Protein AF-A0AAU3RCX1-F1 (afdb_monomer_lite)

Structure (mmCIF, N/CA/C/O backbone):
data_AF-A0AAU3RCX1-F1
#
_entry.id   AF-A0AAU3RCX1-F1
#
loop_
_atom_site.group_PDB
_atom_site.id
_atom_site.type_symbol
_atom_site.label_atom_id
_atom_site.label_alt_id
_atom_site.label_comp_id
_atom_site.label_asym_id
_atom_site.label_entity_id
_atom_site.label_seq_id
_atom_site.pdbx_PDB_ins_code
_atom_site.Cartn_x
_atom_site.Cartn_y
_atom_site.Cartn_z
_atom_site.occupancy
_atom_site.B_iso_or_equiv
_atom_site.auth_seq_id
_atom_site.auth_comp_id
_atom_site.auth_asym_id
_atom_site.auth_atom_id
_atom_site.pdbx_PDB_model_num
ATOM 1 N N . MET A 1 1 ? -31.335 -0.541 52.036 1.00 47.47 1 MET A N 1
ATOM 2 C CA . MET A 1 1 ? -30.474 -1.656 51.594 1.00 47.47 1 MET A CA 1
ATOM 3 C C . MET A 1 1 ? -30.611 -1.756 50.088 1.00 47.47 1 MET A C 1
ATOM 5 O O . MET A 1 1 ? -31.620 -2.254 49.616 1.00 47.47 1 MET A O 1
ATOM 9 N N . THR A 1 2 ? -29.674 -1.175 49.347 1.00 52.97 2 THR A N 1
ATOM 10 C CA . THR A 1 2 ? -29.565 -1.337 47.893 1.00 52.97 2 THR A CA 1
ATOM 11 C C . THR A 1 2 ? -28.793 -2.625 47.627 1.00 52.97 2 THR A C 1
ATOM 13 O O . THR A 1 2 ? -27.703 -2.806 48.167 1.00 52.97 2 THR A O 1
ATOM 16 N N . MET A 1 3 ? -29.397 -3.552 46.883 1.00 56.81 3 MET A N 1
ATOM 17 C CA . MET A 1 3 ? -28.725 -4.781 46.453 1.00 56.81 3 MET A CA 1
ATOM 18 C C . MET A 1 3 ? -27.602 -4.406 45.472 1.00 56.81 3 MET A C 1
ATOM 20 O O . MET A 1 3 ? -27.822 -3.513 44.651 1.00 56.81 3 MET A O 1
ATOM 24 N N . PRO A 1 4 ? -26.414 -5.028 45.555 1.00 64.44 4 PRO A N 1
ATOM 25 C CA . PRO A 1 4 ? -25.376 -4.820 44.561 1.00 64.44 4 PRO A CA 1
ATOM 26 C C . PRO A 1 4 ? -25.856 -5.390 43.223 1.00 64.44 4 PRO A C 1
ATOM 28 O O . PRO A 1 4 ? -26.290 -6.536 43.142 1.00 64.44 4 PRO A O 1
ATOM 31 N N . GLU A 1 5 ? -25.830 -4.548 42.197 1.00 64.56 5 GLU A N 1
ATOM 32 C CA . GLU A 1 5 ? -26.137 -4.904 40.817 1.00 64.56 5 GLU A CA 1
ATOM 33 C C . GLU A 1 5 ? -25.000 -5.809 40.314 1.00 64.56 5 GLU A C 1
ATOM 35 O O . GLU A 1 5 ? -23.876 -5.348 40.111 1.00 64.56 5 GLU A O 1
ATOM 40 N N . GLU A 1 6 ? -25.251 -7.117 40.212 1.00 61.41 6 GLU A N 1
ATOM 41 C CA . GLU A 1 6 ? -24.323 -8.069 39.592 1.00 61.41 6 GLU A CA 1
ATOM 42 C C . GLU A 1 6 ? -24.149 -7.687 38.117 1.00 61.41 6 GLU A C 1
ATOM 44 O O . GLU A 1 6 ? -25.012 -7.943 37.277 1.00 61.41 6 GLU A O 1
ATOM 49 N N . GLN A 1 7 ? -23.028 -7.038 37.800 1.00 67.56 7 GLN A N 1
ATOM 50 C CA . GLN A 1 7 ? -22.579 -6.873 36.424 1.00 67.56 7 GLN A CA 1
ATOM 51 C C . GLN A 1 7 ? -22.314 -8.265 35.837 1.00 67.56 7 GLN A C 1
ATOM 53 O O . GLN A 1 7 ? -21.546 -9.025 36.430 1.00 67.56 7 GLN A O 1
ATOM 58 N N . PRO A 1 8 ? -22.911 -8.630 34.688 1.00 61.72 8 PRO A N 1
ATOM 59 C CA . PRO A 1 8 ? -22.603 -9.903 34.060 1.00 61.72 8 PRO A CA 1
ATOM 60 C C . PRO A 1 8 ? -21.145 -9.890 33.585 1.00 61.72 8 PRO A C 1
ATOM 62 O O . PRO A 1 8 ? -20.802 -9.235 32.602 1.00 61.72 8 PRO A O 1
ATOM 65 N N . ASP A 1 9 ? -20.298 -10.647 34.283 1.00 62.19 9 ASP A N 1
ATOM 66 C CA . ASP A 1 9 ? -18.857 -10.832 34.041 1.00 62.19 9 ASP A CA 1
ATOM 67 C C . ASP A 1 9 ? -18.575 -11.734 32.819 1.00 62.19 9 ASP A C 1
ATOM 69 O O . ASP A 1 9 ? -17.635 -12.527 32.768 1.00 62.19 9 ASP A O 1
ATOM 73 N N . THR A 1 10 ? -19.459 -11.700 31.821 1.00 66.25 10 THR A N 1
ATOM 74 C CA . THR A 1 10 ? -19.386 -12.591 30.661 1.00 66.25 10 THR A CA 1
ATOM 75 C C . THR A 1 10 ? -18.744 -11.847 29.502 1.00 66.25 10 THR A C 1
ATOM 77 O O . THR A 1 10 ? -19.411 -11.179 28.715 1.00 66.25 10 THR A O 1
ATOM 80 N N . SER A 1 11 ? -17.419 -11.950 29.401 1.00 73.44 11 SER A N 1
ATOM 81 C CA . SER A 1 11 ? -16.720 -11.561 28.178 1.00 73.44 11 SER A CA 1
ATOM 82 C C . SER A 1 11 ? -16.996 -12.600 27.088 1.00 73.44 11 SER A C 1
ATOM 84 O O . SER A 1 11 ? -16.832 -13.803 27.289 1.00 73.44 11 SER A O 1
ATOM 86 N N . TYR A 1 12 ? -17.455 -12.138 25.927 1.00 78.12 12 TYR A N 1
ATOM 87 C CA . TYR A 1 12 ? -17.672 -12.989 24.760 1.00 78.12 12 TYR A CA 1
ATOM 88 C C . TYR A 1 12 ? -16.460 -12.870 23.836 1.00 78.12 12 TYR A C 1
ATOM 90 O O . TYR A 1 12 ? -16.147 -11.779 23.357 1.00 78.12 12 TYR A O 1
ATOM 98 N N . ALA A 1 13 ? -15.780 -13.986 23.580 1.00 78.19 13 ALA A N 1
ATOM 99 C CA . ALA A 1 13 ? -14.726 -14.060 22.577 1.00 78.19 13 ALA A CA 1
ATOM 100 C C . ALA A 1 13 ? -15.345 -14.425 21.222 1.00 78.19 13 ALA A C 1
ATOM 102 O O . ALA A 1 13 ? -15.992 -15.463 21.090 1.00 78.19 13 ALA A O 1
ATOM 103 N N . LEU A 1 14 ? -15.150 -13.567 20.221 1.00 85.31 14 LEU A N 1
ATOM 104 C CA . LEU A 1 14 ? -15.514 -13.854 18.838 1.00 85.31 14 LEU A CA 1
ATOM 105 C C . LEU A 1 14 ? -14.239 -14.110 18.039 1.00 85.31 14 LEU A C 1
ATOM 107 O O . LEU A 1 14 ? -13.381 -13.234 17.933 1.00 85.31 14 LEU A O 1
ATOM 111 N N . GLU A 1 15 ? -14.127 -15.300 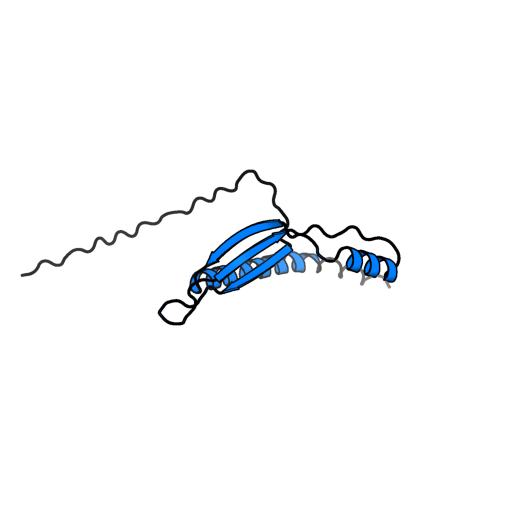17.458 1.00 84.12 15 GLU A N 1
ATOM 112 C CA . GLU A 1 15 ? -13.043 -15.605 16.531 1.00 84.12 15 GLU A CA 1
ATOM 113 C C . GLU A 1 15 ? -13.325 -14.997 15.155 1.00 84.12 15 GLU A C 1
ATOM 115 O O . GLU A 1 15 ? -14.429 -15.092 14.613 1.00 84.12 15 GLU A O 1
ATOM 120 N N . LEU A 1 16 ? -12.302 -14.375 14.569 1.00 85.00 16 LEU A N 1
ATOM 121 C CA . LEU A 1 16 ? -12.379 -13.835 13.217 1.00 85.00 16 LEU A CA 1
ATOM 122 C C . LEU A 1 16 ? -12.050 -14.936 12.205 1.00 85.00 16 LEU A C 1
ATOM 124 O O . LEU A 1 16 ? -10.898 -15.347 12.062 1.00 85.00 16 LEU A O 1
ATOM 128 N N . GLY A 1 17 ? -13.067 -15.395 11.477 1.00 86.12 17 GLY A N 1
ATOM 129 C CA . GLY A 1 17 ? -12.903 -16.316 10.354 1.00 86.12 17 GLY A CA 1
ATOM 130 C C . GLY A 1 17 ? -12.509 -15.575 9.076 1.00 86.12 17 GLY A C 1
ATOM 131 O O . GLY A 1 17 ? -13.327 -14.869 8.486 1.00 86.12 17 GLY A O 1
ATOM 132 N N . TRP A 1 18 ? -11.269 -15.753 8.620 1.00 87.31 18 TRP A N 1
ATOM 133 C CA . TRP A 1 18 ? -10.802 -15.177 7.359 1.00 87.31 18 TRP A CA 1
ATOM 134 C C . TRP A 1 18 ? -11.348 -15.962 6.166 1.00 87.31 18 TRP A C 1
ATOM 136 O O . TRP A 1 18 ? -11.229 -17.185 6.102 1.00 87.31 18 TRP A O 1
ATOM 146 N N . ARG A 1 19 ? -11.905 -15.252 5.183 1.00 87.25 19 ARG A N 1
ATOM 147 C CA . ARG A 1 19 ? -12.269 -15.815 3.879 1.00 87.25 19 ARG A CA 1
ATOM 148 C C . ARG A 1 19 ? -11.405 -15.164 2.812 1.00 87.25 19 ARG A C 1
ATOM 150 O O . ARG A 1 19 ? -11.579 -13.987 2.512 1.00 87.25 19 ARG A O 1
ATOM 157 N N . ILE A 1 20 ? -10.478 -15.930 2.253 1.00 81.00 20 ILE A N 1
ATOM 158 C CA . ILE A 1 20 ? -9.691 -15.507 1.094 1.00 81.00 20 ILE A CA 1
ATOM 159 C C . ILE A 1 20 ? -10.520 -15.861 -0.143 1.00 81.00 20 ILE A C 1
ATOM 161 O O . ILE A 1 20 ? -10.965 -16.998 -0.273 1.00 81.00 20 ILE A O 1
ATOM 165 N N . GLY A 1 21 ? -10.808 -14.875 -0.995 1.00 79.88 21 GLY A N 1
ATOM 166 C CA . GLY A 1 21 ? -11.505 -15.121 -2.260 1.00 79.88 21 GLY A CA 1
ATOM 167 C C . GLY A 1 21 ? -10.623 -15.884 -3.251 1.00 79.88 21 GLY A C 1
ATOM 168 O O . GLY A 1 21 ? -9.401 -15.867 -3.126 1.00 79.88 21 GLY A O 1
ATOM 169 N N . ASP A 1 22 ? -11.226 -16.490 -4.275 1.00 82.62 22 ASP A N 1
ATOM 170 C CA . ASP A 1 22 ? -10.538 -17.334 -5.273 1.00 82.62 22 ASP A CA 1
ATOM 171 C C . ASP A 1 22 ? -9.689 -16.544 -6.295 1.00 82.62 22 ASP A C 1
ATOM 173 O O . ASP A 1 22 ? -9.460 -16.978 -7.425 1.00 82.62 22 ASP A O 1
ATOM 177 N N . HIS A 1 23 ? -9.226 -15.349 -5.934 1.00 80.94 23 HIS A N 1
ATOM 178 C CA . HIS A 1 23 ? -8.429 -14.505 -6.814 1.00 80.94 23 HIS A CA 1
ATOM 179 C C . HIS A 1 23 ? -6.942 -14.810 -6.650 1.00 80.94 23 HIS A C 1
ATOM 181 O O . HIS A 1 23 ? -6.432 -14.930 -5.536 1.00 80.94 23 HIS A O 1
ATOM 187 N N . ALA A 1 24 ? -6.228 -14.880 -7.774 1.00 85.69 24 ALA A N 1
ATOM 188 C CA . ALA A 1 24 ? -4.775 -14.958 -7.754 1.00 85.69 24 ALA A CA 1
ATOM 189 C C . ALA A 1 24 ? -4.186 -13.747 -7.014 1.00 85.69 24 ALA A C 1
ATOM 191 O O . ALA A 1 24 ? -4.673 -12.620 -7.151 1.00 85.69 24 ALA A O 1
ATOM 192 N N . ALA A 1 25 ? -3.116 -13.979 -6.252 1.00 88.06 25 ALA A N 1
ATOM 193 C CA . ALA A 1 25 ? -2.378 -12.900 -5.613 1.00 88.06 25 ALA A CA 1
ATOM 194 C C . ALA A 1 25 ? -1.842 -11.940 -6.683 1.00 88.06 25 ALA A C 1
ATOM 196 O O . ALA A 1 25 ? -1.174 -12.356 -7.632 1.00 88.06 25 ALA A O 1
ATOM 197 N N . ARG A 1 26 ? -2.140 -10.650 -6.525 1.00 89.94 26 ARG A N 1
ATOM 198 C CA . ARG A 1 26 ? -1.682 -9.595 -7.431 1.00 89.94 26 ARG A CA 1
ATOM 199 C C . ARG A 1 26 ? -0.516 -8.840 -6.801 1.00 89.94 26 ARG A C 1
ATOM 201 O O . ARG A 1 26 ? -0.570 -8.560 -5.602 1.00 89.94 26 ARG A O 1
ATOM 208 N N . PRO A 1 27 ? 0.522 -8.482 -7.572 1.00 91.94 27 PRO A N 1
ATOM 209 C CA . PRO A 1 27 ? 1.619 -7.695 -7.036 1.00 91.94 27 PRO A CA 1
ATOM 210 C C . PRO A 1 27 ? 1.128 -6.289 -6.672 1.00 91.94 27 PRO A C 1
ATOM 212 O O . PRO A 1 27 ? 0.618 -5.557 -7.514 1.00 91.94 27 PRO A O 1
ATOM 215 N N . ALA A 1 28 ? 1.306 -5.906 -5.412 1.00 95.00 28 ALA A N 1
ATOM 216 C CA . ALA A 1 28 ? 1.079 -4.550 -4.930 1.00 95.00 28 ALA A CA 1
ATOM 217 C C . ALA A 1 28 ? 2.412 -3.795 -4.942 1.00 95.00 28 ALA A C 1
ATOM 219 O O . ALA A 1 28 ? 3.274 -4.054 -4.103 1.00 95.00 28 ALA A O 1
ATOM 220 N N . ASN A 1 29 ? 2.603 -2.901 -5.912 1.00 95.06 29 ASN A N 1
ATOM 221 C CA . ASN A 1 29 ? 3.874 -2.195 -6.108 1.00 95.06 29 ASN A CA 1
ATOM 222 C C . ASN A 1 29 ? 3.749 -0.665 -6.095 1.00 95.06 29 ASN A C 1
ATOM 224 O O . ASN A 1 29 ? 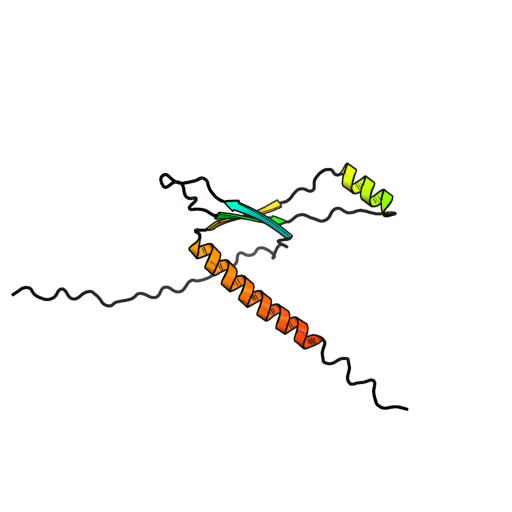4.764 0.015 -6.205 1.00 95.06 29 ASN A O 1
ATOM 228 N N . GLN A 1 30 ? 2.538 -0.127 -5.936 1.00 97.38 30 GLN A N 1
ATOM 229 C CA . GLN A 1 30 ? 2.289 1.301 -5.758 1.00 97.38 30 GLN A CA 1
ATOM 230 C C . GLN A 1 30 ? 1.495 1.542 -4.472 1.00 97.38 30 GLN A C 1
ATOM 232 O O . GLN A 1 30 ? 0.511 0.850 -4.204 1.00 97.38 30 GLN A O 1
ATOM 237 N N . PHE A 1 31 ? 1.897 2.551 -3.698 1.00 97.12 31 PHE A N 1
ATOM 238 C CA . PHE A 1 31 ? 1.258 2.917 -2.434 1.00 97.12 31 PHE A CA 1
ATOM 239 C C . PHE A 1 31 ? 1.081 4.431 -2.363 1.00 97.12 31 PHE A C 1
ATOM 241 O O . PHE A 1 31 ? 2.038 5.181 -2.540 1.00 97.12 31 PHE A O 1
ATOM 248 N N . VAL A 1 32 ? -0.138 4.882 -2.078 1.00 97.19 32 VAL A N 1
ATOM 249 C CA . VAL A 1 32 ? -0.451 6.298 -1.854 1.00 97.19 32 VAL A CA 1
ATOM 250 C C . VAL A 1 32 ? -1.116 6.435 -0.496 1.00 97.19 32 VAL A C 1
ATOM 252 O O . VAL A 1 32 ? -2.083 5.731 -0.204 1.00 97.19 32 VAL A O 1
ATOM 255 N N . VAL A 1 33 ? -0.610 7.358 0.320 1.00 96.38 33 VAL A N 1
ATOM 256 C CA . VAL A 1 33 ? -1.184 7.687 1.625 1.00 96.38 33 VAL A CA 1
ATOM 257 C C . VAL A 1 33 ? -1.658 9.131 1.611 1.00 96.38 33 VAL A C 1
ATOM 259 O O . VAL A 1 33 ? -0.914 10.029 1.222 1.00 96.38 33 VAL A O 1
ATOM 262 N N . SER A 1 34 ? -2.888 9.357 2.060 1.00 95.25 34 SER A N 1
ATOM 263 C CA . SER A 1 34 ? -3.415 10.696 2.312 1.00 95.25 34 SER A CA 1
ATOM 264 C C . SER A 1 34 ? -4.124 10.755 3.657 1.00 95.25 34 SER A C 1
ATOM 266 O O . SER A 1 34 ? -4.634 9.759 4.167 1.00 95.25 34 SER A O 1
ATOM 268 N N . VAL A 1 35 ? -4.127 11.938 4.259 1.00 94.81 35 VAL A N 1
ATOM 269 C CA . VAL A 1 35 ? -4.832 12.202 5.513 1.00 94.81 35 VAL A CA 1
ATOM 270 C C . VAL A 1 35 ? -6.165 12.867 5.176 1.00 94.81 35 VAL A C 1
ATOM 272 O O . VAL A 1 35 ? -6.235 13.685 4.257 1.00 94.81 35 VAL A O 1
ATOM 275 N N . GLY A 1 36 ? -7.223 12.473 5.880 1.00 89.50 36 GLY A N 1
ATOM 276 C CA . GLY A 1 36 ? -8.565 13.019 5.720 1.00 89.50 36 GLY A CA 1
ATOM 277 C C . GLY A 1 36 ? -8.644 14.504 6.068 1.00 89.50 36 GLY A C 1
ATOM 278 O O . GLY A 1 36 ? -7.721 15.094 6.633 1.00 89.50 36 GLY A O 1
ATOM 279 N N . LEU A 1 37 ? -9.774 15.121 5.727 1.00 89.19 37 LEU A N 1
ATOM 280 C CA . LEU A 1 37 ? -10.013 16.518 6.071 1.00 89.19 37 LEU A CA 1
ATOM 281 C C . LEU A 1 37 ? -10.112 16.692 7.598 1.00 89.19 37 LEU A C 1
ATOM 283 O O . LEU A 1 37 ? -10.534 15.767 8.298 1.00 89.19 37 LEU A O 1
ATOM 287 N N . PRO A 1 38 ? -9.749 17.872 8.133 1.00 87.62 38 PRO A N 1
ATOM 288 C CA . PRO A 1 38 ? -9.967 18.172 9.539 1.00 87.62 38 PRO A CA 1
ATOM 289 C C . PRO A 1 38 ? -11.445 18.035 9.910 1.00 87.62 38 PRO A C 1
ATOM 291 O O . PRO A 1 38 ? -12.327 18.519 9.201 1.00 87.62 38 PRO A O 1
ATOM 294 N N . THR A 1 39 ? -11.709 17.401 11.046 1.00 84.88 39 THR A N 1
ATOM 295 C CA . THR A 1 39 ? -13.044 17.348 11.649 1.00 84.88 39 THR A CA 1
ATOM 296 C C . THR A 1 39 ? -13.427 18.701 12.259 1.00 84.88 39 THR A C 1
ATOM 298 O O . THR A 1 39 ? -12.636 19.649 12.272 1.00 84.88 39 THR A O 1
ATOM 301 N N . SER A 1 40 ? -14.621 18.792 12.852 1.00 85.38 40 SER A N 1
ATOM 302 C CA . SER A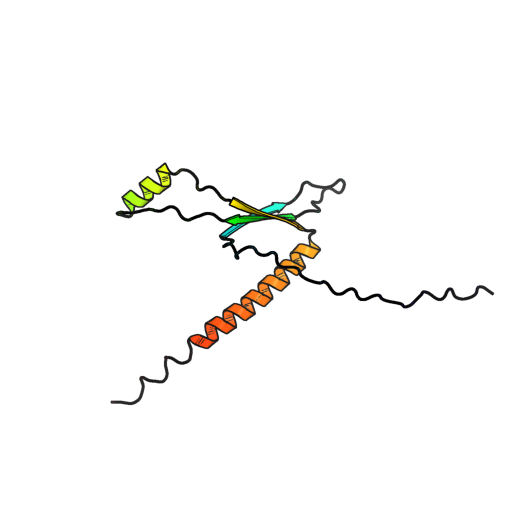 1 40 ? -15.056 19.961 13.633 1.00 85.38 40 SER A CA 1
ATOM 303 C C . SER A 1 40 ? -14.119 20.316 14.799 1.00 85.38 40 SER A C 1
ATOM 305 O O . SER A 1 40 ? -14.150 21.447 15.277 1.00 85.38 40 SER A O 1
ATOM 307 N N . GLN A 1 41 ? -13.253 19.391 15.232 1.00 85.31 41 GLN A N 1
ATOM 308 C CA . GLN A 1 41 ? -12.213 19.628 16.240 1.00 85.31 41 GLN A CA 1
ATOM 309 C C . GLN A 1 41 ? -10.864 20.083 15.649 1.00 85.31 41 GLN A C 1
ATOM 311 O O . GLN A 1 41 ? -9.869 20.169 16.369 1.00 85.31 41 GLN A O 1
ATOM 316 N N . GLY A 1 42 ? -10.794 20.351 14.340 1.00 86.19 42 GLY A N 1
ATOM 317 C CA . GLY A 1 42 ? -9.592 20.840 13.658 1.00 86.19 42 GLY A CA 1
ATOM 318 C C . GLY A 1 42 ? -8.492 19.792 13.465 1.00 86.19 42 GLY A C 1
ATOM 319 O O . GLY A 1 42 ? -7.399 20.132 13.017 1.00 86.19 42 GLY A O 1
ATOM 320 N N . LYS A 1 43 ? -8.763 18.521 13.782 1.00 85.75 43 LYS A N 1
ATOM 321 C CA . LYS A 1 43 ? -7.829 17.404 13.599 1.00 85.75 43 LYS A CA 1
ATOM 322 C C . LYS A 1 43 ? -8.383 16.404 12.586 1.00 85.75 43 LYS A C 1
ATOM 324 O O . LYS A 1 43 ? -9.592 16.159 12.604 1.00 85.75 43 LYS A O 1
ATOM 329 N N . PRO A 1 44 ? -7.537 15.837 11.715 1.00 85.69 44 PRO A N 1
ATOM 330 C CA . PRO A 1 44 ? -7.952 14.751 10.844 1.00 85.69 44 PRO A CA 1
ATOM 331 C C . PRO A 1 44 ? -8.168 13.474 11.659 1.00 85.69 44 PRO A C 1
ATOM 333 O O . PRO A 1 44 ? -7.391 13.185 12.569 1.00 85.69 44 PRO A O 1
ATOM 336 N N . ASP A 1 45 ? -9.207 12.721 11.315 1.00 86.50 45 ASP A N 1
ATOM 337 C CA . ASP A 1 45 ? -9.561 11.465 11.999 1.00 86.50 45 ASP A CA 1
ATOM 338 C C . ASP A 1 45 ? -9.258 10.220 11.146 1.00 86.50 45 ASP A C 1
ATOM 340 O O . ASP A 1 45 ? -9.124 9.102 11.638 1.00 86.50 45 ASP A O 1
ATOM 344 N N . GLU A 1 46 ? -9.072 10.424 9.844 1.00 93.31 46 GLU A N 1
ATOM 345 C CA . GLU A 1 46 ? -8.968 9.347 8.870 1.00 93.31 46 GLU A CA 1
ATOM 346 C C . GLU A 1 46 ? -7.635 9.380 8.133 1.00 93.31 46 GLU A C 1
ATOM 348 O O . GLU A 1 46 ? -7.109 10.438 7.778 1.00 93.31 46 GLU A O 1
ATOM 353 N N . ILE A 1 47 ? -7.108 8.194 7.852 1.00 96.06 47 ILE A N 1
ATOM 354 C CA . ILE A 1 47 ? -5.933 7.986 7.015 1.00 96.06 47 ILE A CA 1
ATOM 355 C C . ILE A 1 47 ? -6.323 7.020 5.907 1.00 96.06 47 ILE A C 1
ATOM 357 O O . ILE A 1 47 ? -6.792 5.914 6.167 1.00 96.06 47 ILE A O 1
ATOM 361 N N . TYR A 1 48 ? -6.116 7.442 4.668 1.00 97.12 48 TYR A N 1
ATOM 362 C CA . TYR A 1 48 ? -6.427 6.678 3.473 1.00 97.12 48 TYR A CA 1
ATOM 363 C C . TYR A 1 48 ? -5.151 6.036 2.937 1.00 97.12 48 TYR A C 1
ATOM 365 O O . TYR A 1 48 ? -4.202 6.741 2.598 1.00 97.12 48 TYR A O 1
ATOM 373 N N . LEU A 1 49 ? -5.144 4.711 2.806 1.00 97.62 49 LEU A N 1
ATOM 374 C CA . LEU A 1 49 ? -4.117 3.959 2.086 1.00 97.62 49 LEU A CA 1
ATOM 375 C C . LEU A 1 49 ? -4.721 3.417 0.795 1.00 97.62 49 LEU A C 1
ATOM 377 O O . LEU A 1 49 ? -5.663 2.626 0.827 1.00 97.62 49 LEU A O 1
ATOM 381 N N . THR A 1 50 ? -4.161 3.817 -0.338 1.00 97.94 50 THR A N 1
ATOM 382 C CA . THR A 1 50 ? -4.483 3.237 -1.642 1.00 97.94 50 THR A CA 1
ATOM 383 C C . THR A 1 50 ? -3.331 2.348 -2.073 1.00 97.94 50 THR A C 1
ATOM 385 O O . THR A 1 50 ? -2.185 2.794 -2.119 1.00 97.94 50 THR A O 1
ATOM 388 N N . ILE A 1 51 ? -3.646 1.093 -2.377 1.00 97.88 51 ILE A N 1
ATOM 389 C CA . ILE A 1 51 ? -2.701 0.103 -2.885 1.00 97.88 51 ILE A CA 1
ATOM 390 C C . ILE A 1 51 ? -3.019 -0.129 -4.355 1.00 97.88 51 ILE A C 1
ATOM 392 O O . ILE A 1 51 ? -4.176 -0.357 -4.719 1.00 97.88 51 ILE A O 1
ATOM 396 N N . GLY A 1 52 ? -1.992 -0.080 -5.194 1.00 97.00 52 GLY A N 1
ATOM 397 C CA . GLY A 1 52 ? -2.124 -0.250 -6.628 1.00 97.00 52 GLY A CA 1
ATOM 398 C C . GLY A 1 52 ? -1.057 -1.147 -7.238 1.00 97.00 52 GLY A C 1
ATOM 399 O O . GLY A 1 52 ? -0.035 -1.466 -6.623 1.00 97.00 52 GLY A O 1
ATOM 400 N N . GLN A 1 53 ? -1.321 -1.527 -8.480 1.00 96.44 53 GLN A N 1
ATOM 401 C CA . GLN A 1 53 ? -0.408 -2.238 -9.353 1.00 96.44 53 GLN A CA 1
ATOM 402 C C . GLN A 1 53 ? -0.155 -1.389 -10.597 1.00 96.44 53 GLN A C 1
ATOM 404 O O . GLN A 1 53 ? -1.090 -0.979 -11.277 1.00 96.44 53 GLN A O 1
ATOM 409 N N . ALA A 1 54 ? 1.112 -1.174 -10.922 1.00 95.00 54 ALA A N 1
ATOM 410 C CA . ALA A 1 54 ? 1.526 -0.692 -12.230 1.00 95.00 54 ALA A CA 1
ATOM 411 C C . ALA A 1 54 ? 2.346 -1.776 -12.936 1.00 95.00 54 ALA A C 1
ATOM 413 O O . ALA A 1 54 ? 3.257 -2.354 -12.335 1.00 95.00 54 ALA A O 1
ATOM 414 N N . GLU A 1 55 ? 2.029 -2.062 -14.197 1.00 91.44 55 GLU A N 1
ATOM 415 C CA . GLU A 1 55 ? 2.855 -2.935 -15.035 1.00 91.44 55 GLU A CA 1
ATOM 416 C C . GLU A 1 55 ? 4.063 -2.153 -15.554 1.00 91.44 55 GLU A C 1
ATOM 418 O O . GLU A 1 55 ? 3.870 -1.104 -16.166 1.00 91.44 55 GLU A O 1
ATOM 423 N N . PRO A 1 56 ? 5.307 -2.612 -15.326 1.00 88.88 56 PRO A N 1
ATOM 424 C CA . PRO A 1 56 ? 6.475 -1.930 -15.865 1.00 88.88 56 PRO A CA 1
ATOM 425 C C . PRO A 1 56 ? 6.395 -1.828 -17.396 1.00 88.88 56 PRO A C 1
ATOM 427 O O . PRO A 1 56 ? 6.111 -2.833 -18.054 1.00 88.88 56 PRO A O 1
ATOM 430 N N . PRO A 1 57 ? 6.661 -0.650 -17.988 1.00 89.31 57 PRO A N 1
ATOM 431 C CA . PRO A 1 57 ? 6.616 -0.502 -19.432 1.00 89.31 57 PRO A CA 1
ATOM 432 C C . PRO A 1 57 ? 7.753 -1.296 -20.075 1.00 89.31 57 PRO A C 1
ATOM 434 O O . PRO A 1 57 ? 8.884 -1.314 -19.581 1.00 89.31 57 PRO A O 1
ATOM 437 N N . PHE A 1 58 ? 7.467 -1.919 -21.215 1.00 91.06 58 PHE A N 1
ATOM 438 C CA . PHE A 1 58 ? 8.497 -2.565 -22.014 1.00 91.06 58 PHE A CA 1
ATOM 439 C C . PHE A 1 58 ? 9.324 -1.497 -22.738 1.00 91.06 58 PHE A C 1
ATOM 441 O O . PHE A 1 58 ? 8.819 -0.801 -23.617 1.00 91.06 58 PHE A O 1
ATOM 448 N N . VAL A 1 59 ? 10.592 -1.364 -22.350 1.00 93.50 59 VAL A N 1
ATOM 449 C CA . VAL A 1 59 ? 11.548 -0.429 -22.953 1.00 93.50 59 VAL A CA 1
ATOM 450 C C . VAL A 1 59 ? 12.764 -1.185 -23.469 1.00 93.50 59 VAL A C 1
ATOM 452 O O . VAL A 1 59 ? 13.256 -2.111 -22.825 1.00 93.50 59 VAL A O 1
ATOM 455 N N . THR A 1 60 ? 13.266 -0.792 -24.637 1.00 93.31 60 THR A N 1
ATOM 456 C CA . THR A 1 60 ? 14.382 -1.486 -25.302 1.00 93.31 60 THR A CA 1
ATOM 457 C C . THR A 1 60 ? 15.345 -0.514 -25.960 1.00 93.31 60 THR A C 1
ATOM 459 O O . THR A 1 60 ? 14.921 0.528 -26.456 1.00 93.31 60 THR A O 1
ATOM 462 N N . GLY A 1 61 ? 16.621 -0.890 -26.043 1.00 94.88 61 GLY A N 1
ATOM 463 C CA . GLY A 1 61 ? 17.653 -0.130 -26.750 1.00 94.88 61 GLY A CA 1
ATOM 464 C C . GLY A 1 61 ? 18.740 0.402 -25.822 1.00 94.88 61 GLY A C 1
ATOM 465 O O . GLY A 1 61 ? 18.975 -0.139 -24.743 1.00 94.88 61 GLY A O 1
ATOM 466 N N . THR A 1 62 ? 19.434 1.451 -26.263 1.00 96.19 62 THR A N 1
ATOM 467 C CA . THR A 1 62 ? 20.450 2.138 -25.453 1.00 96.19 62 THR A CA 1
ATOM 468 C C . THR A 1 62 ? 19.798 2.975 -24.342 1.00 96.19 62 THR A C 1
ATOM 470 O O . THR A 1 62 ? 18.630 3.347 -24.469 1.00 96.19 62 THR A O 1
ATOM 473 N N . PRO A 1 63 ? 20.532 3.363 -23.281 1.00 95.31 63 PRO A N 1
ATOM 474 C CA . PRO A 1 63 ? 19.975 4.184 -22.201 1.00 95.31 63 PRO A CA 1
ATOM 475 C C . PRO A 1 63 ? 19.293 5.478 -22.677 1.00 95.31 63 PRO A C 1
ATOM 477 O O . PRO A 1 63 ? 18.218 5.818 -22.192 1.00 95.31 63 PRO A O 1
ATOM 480 N N . ALA A 1 64 ? 19.857 6.156 -23.684 1.00 94.88 64 ALA A N 1
ATOM 481 C CA . ALA A 1 64 ? 19.259 7.360 -24.267 1.00 94.88 64 ALA A CA 1
ATOM 482 C C . ALA A 1 64 ? 17.928 7.071 -24.989 1.00 94.88 64 ALA A C 1
ATOM 484 O O . ALA A 1 64 ? 16.984 7.855 -24.906 1.00 94.88 64 ALA A O 1
ATOM 485 N N . GLN A 1 65 ? 17.828 5.925 -25.672 1.00 94.12 65 GLN A N 1
ATOM 486 C CA . GLN A 1 65 ? 16.591 5.493 -26.330 1.00 94.12 65 GLN A CA 1
ATOM 487 C C . GLN A 1 65 ? 15.521 5.102 -25.308 1.00 94.12 65 GLN A C 1
ATOM 489 O O . GLN A 1 65 ? 14.354 5.445 -25.487 1.00 94.12 65 GLN A O 1
ATOM 494 N N . MET A 1 66 ? 15.914 4.430 -24.223 1.00 94.06 66 MET A N 1
ATOM 495 C CA . MET A 1 66 ? 15.014 4.087 -23.119 1.00 94.06 66 MET A CA 1
ATOM 496 C C . MET A 1 66 ? 14.471 5.349 -22.445 1.00 94.06 66 MET A C 1
ATOM 498 O O . MET A 1 66 ? 13.270 5.454 -22.216 1.00 94.06 66 MET A O 1
ATOM 502 N N . GLU A 1 67 ? 15.323 6.345 -22.192 1.00 93.19 67 GLU A N 1
ATOM 503 C CA . GLU A 1 67 ? 14.897 7.628 -21.631 1.00 93.19 67 GLU A CA 1
ATOM 504 C C . GLU A 1 67 ? 13.887 8.340 -22.543 1.00 93.19 67 GLU A C 1
ATOM 506 O O . GLU A 1 67 ? 12.851 8.812 -22.074 1.00 93.19 67 GLU A O 1
ATOM 511 N N . GLN A 1 68 ? 14.143 8.378 -23.854 1.00 94.31 68 GLN A N 1
ATOM 512 C CA . GLN A 1 68 ? 13.216 8.974 -24.814 1.00 94.31 68 GLN A CA 1
ATOM 513 C C . GLN A 1 68 ? 11.869 8.234 -24.851 1.00 94.31 68 GLN A C 1
ATOM 515 O O . GLN A 1 68 ? 10.824 8.883 -24.894 1.00 94.31 68 GLN A O 1
ATOM 520 N N . GLN A 1 69 ? 11.878 6.897 -24.785 1.00 93.56 69 GLN A N 1
ATOM 521 C CA . GLN A 1 69 ? 10.661 6.079 -24.708 1.00 93.56 69 GLN A CA 1
ATOM 522 C C . GLN A 1 69 ? 9.862 6.376 -23.434 1.00 93.56 69 GLN A C 1
ATOM 524 O O . GLN A 1 69 ? 8.655 6.597 -23.504 1.00 93.56 69 GLN A O 1
ATOM 529 N N . LEU A 1 70 ? 10.530 6.461 -22.281 1.00 92.44 70 LEU A N 1
ATOM 530 C CA . LEU A 1 70 ? 9.886 6.793 -21.008 1.00 92.44 70 LEU A CA 1
ATOM 531 C C . LEU A 1 70 ? 9.294 8.207 -21.016 1.00 92.44 70 LEU A C 1
ATOM 533 O O . LEU A 1 70 ? 8.171 8.409 -20.555 1.00 92.44 70 LEU A O 1
ATOM 537 N N . ARG A 1 71 ? 10.007 9.186 -21.588 1.00 92.56 71 ARG A N 1
ATOM 538 C CA . ARG A 1 71 ? 9.493 10.556 -21.746 1.00 92.56 71 ARG A CA 1
ATOM 539 C C . ARG A 1 71 ? 8.268 10.606 -22.660 1.00 92.56 71 ARG A C 1
ATOM 541 O O . ARG A 1 71 ? 7.340 11.351 -22.364 1.00 92.56 71 ARG A O 1
ATOM 548 N N . ALA A 1 72 ? 8.249 9.817 -23.735 1.00 92.56 72 ALA A N 1
ATOM 549 C CA . ALA A 1 72 ? 7.115 9.741 -24.656 1.00 92.56 72 ALA A CA 1
ATOM 550 C C . ALA A 1 72 ? 5.874 9.084 -24.027 1.00 92.56 72 ALA A C 1
ATOM 552 O O . ALA A 1 72 ? 4.755 9.467 -24.357 1.00 92.56 72 ALA A O 1
ATOM 553 N N . LEU A 1 73 ? 6.065 8.130 -23.108 1.00 90.81 73 LEU A N 1
ATOM 554 C CA . LEU A 1 73 ? 4.982 7.511 -22.336 1.00 90.81 73 LEU A CA 1
ATOM 555 C C . LEU A 1 73 ? 4.245 8.529 -21.451 1.00 90.81 73 LEU A C 1
ATOM 557 O O . LEU A 1 73 ? 3.028 8.447 -21.299 1.00 90.81 73 LEU A O 1
ATOM 561 N N . GLY A 1 74 ? 4.973 9.485 -20.867 1.00 90.56 74 GLY A N 1
ATOM 562 C CA . GLY A 1 74 ? 4.437 10.562 -20.029 1.00 90.56 74 GLY A CA 1
ATOM 563 C C . GLY A 1 74 ? 3.973 10.103 -18.641 1.00 90.56 74 GLY A C 1
ATOM 564 O O . GLY A 1 74 ? 4.443 10.624 -17.633 1.00 90.56 74 GLY A O 1
ATOM 565 N N . SER A 1 75 ? 3.081 9.114 -18.574 1.00 90.81 75 SER A N 1
ATOM 566 C CA . SER A 1 75 ? 2.587 8.527 -17.325 1.00 90.81 75 SER A CA 1
ATOM 567 C C . SER A 1 75 ? 2.318 7.033 -17.478 1.00 90.81 75 SER A C 1
ATOM 569 O O . SER A 1 75 ? 1.945 6.574 -18.557 1.00 90.81 75 SER A O 1
ATOM 571 N N . LEU A 1 76 ? 2.476 6.288 -16.385 1.00 91.06 76 LEU A N 1
ATOM 572 C CA . LEU A 1 76 ? 2.143 4.870 -16.318 1.00 91.06 76 LEU A CA 1
ATOM 573 C C . LEU A 1 76 ? 0.832 4.703 -15.536 1.00 91.06 76 LEU A C 1
ATOM 575 O O . LEU A 1 76 ? 0.757 5.187 -14.402 1.00 91.06 76 LEU A O 1
ATOM 579 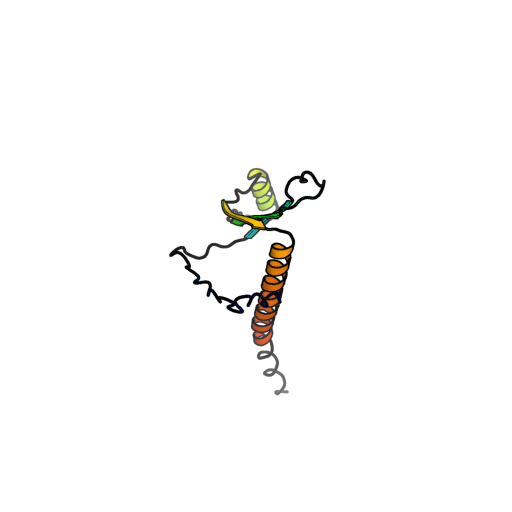N N . PRO A 1 77 ? -0.204 4.058 -16.102 1.00 92.50 77 PRO A N 1
ATOM 580 C CA . PRO A 1 77 ? -1.446 3.839 -15.380 1.00 92.50 77 PRO A CA 1
ATOM 581 C C . PRO A 1 77 ? -1.216 2.906 -14.189 1.00 92.50 77 PRO A C 1
ATOM 583 O O . PRO A 1 77 ? -0.504 1.905 -14.283 1.00 92.50 77 PRO A O 1
ATOM 586 N N . VAL A 1 78 ? -1.851 3.241 -13.068 1.00 96.12 78 VAL A N 1
ATOM 587 C CA . VAL A 1 78 ? -1.861 2.420 -11.857 1.00 96.12 78 VAL A CA 1
ATOM 588 C C . VAL A 1 78 ? -3.268 1.873 -11.672 1.00 96.12 78 VAL A C 1
ATOM 590 O O . VAL A 1 78 ? -4.218 2.636 -11.492 1.00 96.12 78 VAL A O 1
ATOM 593 N N . GLU A 1 79 ? -3.411 0.554 -11.690 1.00 96.06 79 GLU A N 1
ATOM 594 C CA . GLU A 1 79 ? -4.663 -0.100 -11.338 1.00 96.06 79 GLU A CA 1
ATOM 595 C C . GLU A 1 79 ? -4.809 -0.139 -9.817 1.00 96.06 79 GLU A C 1
ATOM 597 O O . GLU A 1 79 ? -3.936 -0.633 -9.103 1.00 96.06 79 GLU A O 1
ATOM 602 N N . THR A 1 80 ? -5.916 0.393 -9.299 1.00 96.88 80 THR A N 1
ATOM 603 C CA . THR A 1 80 ? -6.189 0.362 -7.859 1.00 96.88 80 THR A CA 1
ATOM 604 C C . THR A 1 80 ? -6.662 -1.028 -7.448 1.00 96.88 80 THR A C 1
ATOM 606 O O . THR A 1 80 ? -7.706 -1.489 -7.899 1.00 96.88 80 THR A O 1
ATOM 609 N N . LEU A 1 81 ? -5.913 -1.670 -6.552 1.00 95.06 81 LEU A N 1
ATOM 610 C CA . LEU A 1 81 ? -6.257 -2.973 -5.978 1.00 95.06 81 LEU A CA 1
ATOM 611 C C . LEU A 1 81 ? -7.184 -2.827 -4.769 1.00 95.06 81 LEU A C 1
ATOM 613 O O . LEU A 1 81 ? -8.025 -3.683 -4.516 1.00 95.06 81 LEU A O 1
ATOM 617 N N . GLY A 1 82 ? -7.021 -1.743 -4.010 1.00 94.50 82 GLY A N 1
ATOM 618 C CA . GLY A 1 82 ? -7.855 -1.462 -2.852 1.00 94.50 82 GLY A CA 1
ATOM 619 C C . GLY A 1 82 ? -7.568 -0.098 -2.243 1.00 94.50 82 GLY A C 1
ATOM 620 O O . GLY A 1 82 ? -6.455 0.425 -2.329 1.00 94.50 82 GLY A O 1
ATOM 621 N N . ARG A 1 83 ? -8.594 0.468 -1.609 1.00 97.31 83 ARG A N 1
ATOM 622 C CA . ARG A 1 83 ? -8.508 1.709 -0.845 1.00 97.31 83 ARG A CA 1
ATOM 623 C C . ARG A 1 83 ? -9.075 1.461 0.544 1.00 97.31 83 ARG A C 1
ATOM 625 O O . ARG A 1 83 ? -10.221 1.0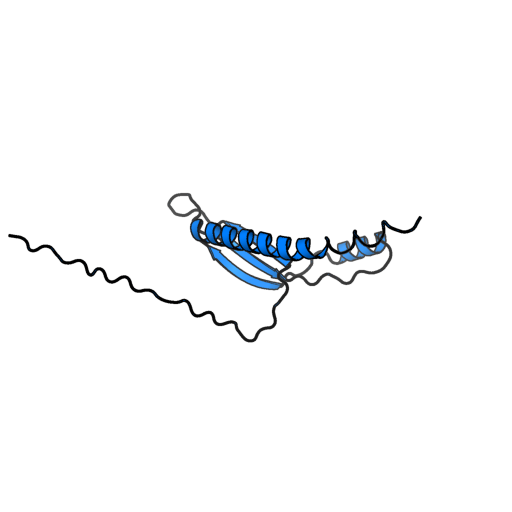48 0.680 1.00 97.31 83 ARG A O 1
ATOM 632 N N . TYR A 1 84 ? -8.259 1.722 1.551 1.00 96.75 84 TYR A N 1
ATOM 633 C CA . TYR A 1 84 ? -8.543 1.415 2.944 1.00 96.75 84 TYR A CA 1
ATOM 634 C C . TYR A 1 84 ? -8.511 2.696 3.765 1.00 96.75 84 TYR A C 1
ATOM 636 O O . TYR A 1 84 ? -7.707 3.588 3.490 1.00 96.75 84 TYR A O 1
ATOM 644 N N . VAL A 1 85 ? -9.389 2.775 4.762 1.00 96.81 85 VAL A N 1
ATOM 645 C CA . VAL A 1 85 ? -9.460 3.894 5.703 1.00 96.81 85 VAL A CA 1
ATOM 646 C C . VAL A 1 85 ? -9.139 3.372 7.089 1.00 96.81 85 VAL A C 1
ATOM 648 O O . VAL A 1 85 ? -9.663 2.340 7.508 1.00 96.81 85 VAL A O 1
ATOM 651 N N . PHE A 1 86 ? -8.279 4.089 7.796 1.00 95.69 86 PHE A N 1
ATOM 652 C CA . PHE A 1 86 ? -7.855 3.746 9.142 1.00 95.69 86 PHE A CA 1
ATOM 653 C C . PHE A 1 86 ? -7.998 4.953 10.058 1.00 95.69 86 PHE A C 1
ATOM 655 O O . PHE A 1 86 ? -7.686 6.076 9.662 1.00 95.69 86 PHE A O 1
ATOM 662 N N . SER A 1 87 ? -8.374 4.698 11.309 1.00 94.56 87 SER A N 1
ATOM 663 C CA . SER A 1 87 ? -8.055 5.623 12.392 1.00 94.56 87 SER A CA 1
ATOM 664 C C . SER A 1 87 ? -6.553 5.584 12.691 1.00 94.56 87 SER A C 1
ATOM 666 O O . SER A 1 87 ? -5.835 4.658 12.282 1.00 94.56 87 SER A O 1
ATOM 668 N N . ARG A 1 88 ? -6.061 6.560 13.462 1.00 92.81 88 ARG A N 1
ATOM 669 C CA . ARG A 1 88 ? -4.645 6.606 13.855 1.00 92.81 88 ARG A CA 1
ATOM 670 C C . ARG A 1 88 ? -4.188 5.340 14.589 1.00 92.81 88 ARG A C 1
ATOM 672 O O . ARG A 1 88 ? -3.084 4.860 14.315 1.00 92.81 88 ARG A O 1
ATOM 679 N N . ASP A 1 89 ? -5.021 4.799 15.473 1.00 94.56 89 ASP A N 1
ATOM 680 C CA . ASP A 1 89 ? -4.685 3.618 16.273 1.00 94.56 89 ASP A CA 1
ATOM 681 C C . ASP A 1 89 ? -4.631 2.352 15.412 1.00 94.56 89 ASP A C 1
ATOM 683 O O . ASP A 1 89 ? -3.690 1.569 15.527 1.00 94.56 89 ASP A O 1
ATOM 687 N N . ARG A 1 90 ? -5.581 2.179 14.478 1.00 95.44 90 ARG A N 1
ATOM 688 C CA . ARG A 1 90 ? -5.561 1.040 13.541 1.00 95.44 90 ARG A CA 1
ATOM 689 C C . ARG A 1 90 ? -4.346 1.078 12.617 1.00 95.44 90 ARG A C 1
ATOM 691 O O . ARG A 1 90 ? -3.760 0.034 12.345 1.00 95.44 90 ARG A O 1
ATOM 698 N N . LEU A 1 91 ? -3.922 2.268 12.180 1.00 95.62 91 LEU A N 1
ATOM 699 C CA . LEU A 1 91 ? -2.687 2.398 11.408 1.00 95.62 91 LEU A CA 1
ATOM 700 C C . LEU A 1 91 ? -1.459 1.976 12.228 1.00 95.62 91 LEU A C 1
ATOM 702 O O . LEU A 1 91 ? -0.561 1.339 11.684 1.00 95.62 91 LEU A O 1
ATOM 706 N N . GLN A 1 92 ? -1.407 2.306 13.525 1.00 97.06 92 GLN A N 1
ATOM 707 C CA . GLN A 1 92 ? -0.278 1.897 14.364 1.00 97.06 92 GLN A CA 1
ATOM 708 C C . GLN A 1 92 ? -0.178 0.378 14.472 1.00 97.06 92 GLN A C 1
ATOM 710 O O . GLN A 1 92 ? 0.911 -0.180 14.360 1.00 97.06 92 GLN A O 1
ATOM 715 N N . GLU A 1 93 ? -1.307 -0.293 14.672 1.00 96.88 93 GLU A N 1
ATOM 716 C CA . GLU A 1 93 ? -1.336 -1.751 14.716 1.00 96.88 93 GLU A CA 1
ATOM 717 C C . GLU A 1 93 ? -0.892 -2.370 13.394 1.00 96.88 93 GLU A C 1
ATOM 719 O O . GLU A 1 93 ? -0.086 -3.300 13.402 1.00 96.88 93 GLU A O 1
ATOM 724 N N . LEU A 1 94 ? -1.350 -1.820 12.264 1.00 96.62 94 LEU A N 1
ATOM 725 C CA . LEU A 1 94 ? -0.915 -2.265 10.944 1.00 96.62 94 LEU A CA 1
ATOM 726 C C . LEU A 1 94 ? 0.606 -2.133 10.781 1.00 96.62 94 LEU A C 1
ATOM 728 O O . LEU A 1 94 ? 1.250 -3.084 10.344 1.00 96.62 94 LEU A O 1
ATOM 732 N N . ILE A 1 95 ? 1.186 -0.993 11.172 1.00 97.44 95 ILE A N 1
ATOM 733 C CA . ILE A 1 95 ? 2.641 -0.775 11.147 1.00 97.44 95 ILE A CA 1
ATOM 734 C C . ILE A 1 95 ? 3.358 -1.858 11.957 1.00 97.44 95 ILE A C 1
ATOM 736 O O . ILE A 1 95 ? 4.286 -2.482 11.448 1.00 97.44 95 ILE A O 1
ATOM 740 N N . ASN A 1 96 ? 2.900 -2.122 13.181 1.00 97.81 96 ASN A N 1
ATOM 741 C CA . ASN A 1 96 ? 3.532 -3.101 14.062 1.00 97.81 96 ASN A CA 1
ATOM 742 C C . ASN A 1 96 ? 3.487 -4.520 13.467 1.00 97.81 96 ASN A C 1
ATOM 744 O O . ASN A 1 96 ? 4.473 -5.255 13.537 1.00 97.81 96 ASN A O 1
ATOM 748 N N . VAL A 1 97 ? 2.357 -4.911 12.863 1.00 97.31 97 VAL A N 1
ATOM 749 C CA . VAL A 1 97 ? 2.218 -6.215 12.194 1.00 97.31 97 VAL A CA 1
ATOM 750 C C . VAL A 1 97 ? 3.167 -6.311 11.000 1.00 97.31 97 VAL A C 1
ATOM 752 O O . VAL A 1 97 ? 3.916 -7.281 10.901 1.00 97.31 97 VAL A O 1
ATOM 755 N N . LEU A 1 98 ? 3.189 -5.298 10.128 1.00 96.88 98 LEU A N 1
ATOM 756 C CA . LEU A 1 98 ? 4.046 -5.287 8.940 1.00 96.88 98 LEU A CA 1
ATOM 757 C C . LEU A 1 98 ? 5.536 -5.322 9.301 1.00 96.88 98 LEU A C 1
ATOM 759 O O . LEU A 1 98 ? 6.287 -6.078 8.688 1.00 96.88 98 LEU A O 1
ATOM 763 N N . GLN A 1 99 ? 5.957 -4.563 10.317 1.00 98.00 99 GLN A N 1
ATOM 764 C CA . GLN A 1 99 ? 7.338 -4.564 10.810 1.00 98.00 99 GLN A CA 1
ATOM 765 C C . GLN A 1 99 ? 7.746 -5.942 11.335 1.00 98.00 99 GLN A C 1
ATOM 767 O O . GLN A 1 99 ? 8.758 -6.491 10.903 1.00 98.00 99 GLN A O 1
ATOM 772 N N . ARG A 1 100 ? 6.916 -6.554 12.188 1.00 97.56 100 ARG A N 1
ATOM 773 C CA . ARG A 1 100 ? 7.176 -7.902 12.710 1.00 97.56 100 ARG A CA 1
ATOM 774 C C . ARG A 1 100 ? 7.276 -8.941 11.590 1.00 97.56 100 ARG A C 1
ATOM 776 O O . ARG A 1 100 ? 8.104 -9.848 11.662 1.00 97.56 100 ARG A O 1
ATOM 783 N N . THR A 1 101 ? 6.439 -8.836 10.560 1.00 96.12 101 THR A N 1
ATOM 784 C CA . THR A 1 101 ? 6.493 -9.736 9.401 1.00 96.12 101 THR A CA 1
ATOM 785 C C . THR A 1 101 ? 7.753 -9.514 8.563 1.00 96.12 101 THR A C 1
ATOM 787 O O . THR A 1 101 ? 8.364 -10.499 8.150 1.00 96.12 101 THR A O 1
ATOM 790 N N . ALA A 1 102 ? 8.180 -8.265 8.357 1.00 95.50 102 ALA A N 1
ATOM 791 C CA . ALA A 1 102 ? 9.427 -7.952 7.658 1.00 95.50 102 ALA A CA 1
ATOM 792 C C . ALA A 1 102 ? 10.642 -8.563 8.375 1.00 95.50 102 ALA A C 1
ATOM 794 O O . ALA A 1 102 ? 11.419 -9.281 7.758 1.00 95.50 102 ALA A O 1
ATOM 795 N N . GLU A 1 103 ? 10.735 -8.415 9.699 1.00 96.50 103 GLU A N 1
ATOM 796 C CA . GLU A 1 103 ? 11.807 -9.025 10.502 1.00 96.50 103 GLU A CA 1
ATOM 797 C C . GLU A 1 103 ? 11.839 -10.561 10.407 1.00 96.50 103 GLU A C 1
ATOM 799 O O . GLU A 1 103 ? 12.899 -11.189 10.472 1.00 96.50 103 GLU A O 1
ATOM 804 N N . ILE A 1 104 ? 10.676 -11.211 10.306 1.00 95.50 104 ILE A N 1
ATOM 805 C CA . ILE A 1 104 ? 10.594 -12.665 10.091 1.00 95.50 104 ILE A CA 1
ATOM 806 C C . ILE A 1 104 ? 11.112 -13.022 8.696 1.00 95.50 104 ILE A C 1
ATOM 808 O O . ILE A 1 104 ? 11.896 -13.962 8.559 1.00 95.50 104 ILE A O 1
ATOM 812 N N . PHE A 1 105 ? 10.693 -12.270 7.680 1.00 93.62 105 PHE A N 1
ATOM 813 C CA . PHE A 1 105 ? 11.109 -12.478 6.299 1.00 93.62 105 PHE A CA 1
ATOM 814 C C . PHE A 1 105 ? 12.622 -12.300 6.125 1.00 93.62 105 PHE A C 1
ATOM 816 O O . PHE A 1 105 ? 13.283 -13.167 5.553 1.00 93.62 105 PHE A O 1
ATOM 823 N N . ASP A 1 106 ? 13.186 -11.231 6.681 1.00 95.56 106 ASP A N 1
ATOM 824 C CA . ASP A 1 106 ? 14.614 -10.931 6.588 1.00 95.56 106 ASP A CA 1
ATOM 825 C C . ASP A 1 106 ? 15.462 -12.005 7.271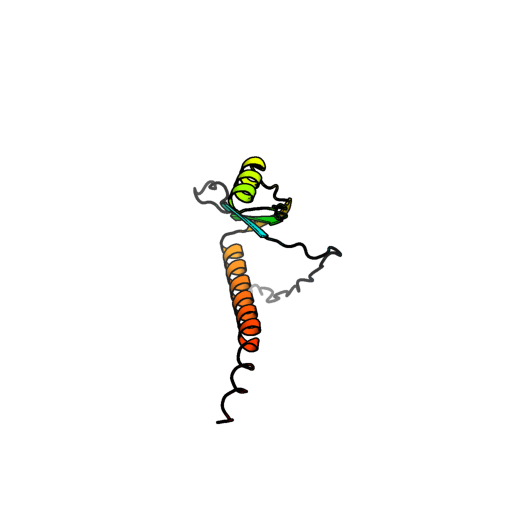 1.00 95.56 106 ASP A C 1
ATOM 827 O O . ASP A 1 106 ? 16.466 -12.444 6.714 1.00 95.56 106 ASP A O 1
ATOM 831 N N . ARG A 1 107 ? 15.031 -12.513 8.434 1.00 93.62 107 ARG A N 1
ATOM 832 C CA . ARG A 1 107 ? 15.698 -13.647 9.096 1.00 93.62 107 ARG A CA 1
ATOM 833 C C . ARG A 1 107 ? 15.649 -14.919 8.258 1.00 93.62 107 ARG A C 1
ATOM 835 O O . ARG A 1 107 ? 16.650 -15.624 8.174 1.00 93.62 107 ARG A O 1
ATOM 842 N N . ALA A 1 108 ? 14.511 -15.208 7.628 1.00 92.25 108 ALA A N 1
ATOM 843 C CA . ALA A 1 108 ? 14.381 -16.365 6.748 1.00 92.25 108 ALA A CA 1
ATOM 844 C C . ALA A 1 108 ? 15.299 -16.253 5.520 1.00 92.25 108 ALA A C 1
ATOM 846 O O . ALA A 1 108 ? 15.846 -17.256 5.068 1.00 92.25 108 ALA A O 1
ATOM 847 N N . ARG A 1 109 ? 15.501 -15.034 5.007 1.00 87.19 109 ARG A N 1
ATOM 848 C CA . ARG A 1 109 ? 16.399 -14.764 3.882 1.00 87.19 109 ARG A CA 1
ATOM 849 C C . ARG A 1 109 ? 17.878 -14.792 4.289 1.00 87.19 109 ARG A C 1
ATOM 851 O O . ARG A 1 109 ? 18.680 -15.371 3.568 1.00 87.19 109 ARG A O 1
ATOM 858 N N . GLY A 1 110 ? 18.231 -14.220 5.440 1.00 72.00 110 GLY A N 1
ATOM 859 C CA . GLY A 1 110 ? 19.604 -14.188 5.958 1.00 72.00 110 GLY A CA 1
ATOM 860 C C . GLY A 1 110 ? 20.135 -15.556 6.401 1.00 72.00 110 GLY A C 1
ATOM 861 O O . GLY A 1 110 ? 21.319 -15.825 6.253 1.00 72.00 110 GLY A O 1
ATOM 862 N N . ALA A 1 111 ? 19.266 -16.465 6.856 1.00 59.69 111 ALA A N 1
ATOM 863 C CA . ALA A 1 111 ? 19.652 -17.831 7.227 1.00 59.69 111 ALA A CA 1
ATOM 864 C C . ALA A 1 111 ? 20.108 -18.711 6.037 1.00 59.69 111 ALA A C 1
ATOM 866 O O . ALA A 1 111 ? 20.626 -19.805 6.255 1.00 59.69 111 ALA A O 1
ATOM 867 N N . GLY A 1 112 ? 19.913 -18.263 4.789 1.00 53.88 112 GLY A N 1
ATOM 868 C CA . GLY A 1 112 ? 20.322 -18.986 3.579 1.00 53.88 112 GLY A CA 1
ATOM 869 C C . GLY A 1 112 ? 21.742 -18.689 3.081 1.00 53.88 112 GLY A C 1
ATOM 870 O O . GLY A 1 112 ? 22.278 -19.492 2.320 1.00 53.88 112 GLY A O 1
ATOM 871 N N . ASP A 1 113 ? 22.367 -17.587 3.511 1.00 55.97 113 ASP A N 1
ATOM 872 C CA . ASP A 1 113 ? 23.654 -17.125 2.958 1.00 55.97 113 ASP A CA 1
ATOM 873 C C . ASP A 1 113 ? 24.895 -17.654 3.716 1.00 55.97 113 ASP A C 1
ATOM 875 O O . ASP A 1 113 ? 25.996 -17.656 3.165 1.00 55.97 113 ASP A O 1
ATOM 879 N N . ASP A 1 114 ? 24.740 -18.198 4.930 1.00 55.84 114 ASP A N 1
ATOM 880 C CA . ASP A 1 114 ? 25.875 -18.617 5.780 1.00 55.84 114 ASP A CA 1
ATOM 881 C C . ASP A 1 114 ? 26.458 -20.013 5.465 1.00 55.84 114 ASP A C 1
ATOM 883 O O . ASP A 1 114 ? 27.522 -20.368 5.965 1.00 55.84 114 ASP A O 1
ATOM 887 N N . THR A 1 115 ? 25.832 -20.826 4.604 1.00 53.75 115 THR A N 1
ATOM 888 C CA . THR A 1 115 ? 26.311 -22.205 4.324 1.00 53.75 115 THR A CA 1
ATOM 889 C C . THR A 1 115 ? 27.271 -22.330 3.134 1.00 53.75 115 THR A C 1
ATOM 891 O O . THR A 1 115 ? 27.751 -23.425 2.844 1.00 53.75 115 THR A O 1
ATOM 894 N N . SER A 1 116 ? 27.606 -21.228 2.452 1.00 55.12 116 SER A N 1
ATOM 895 C CA . SER A 1 116 ? 28.425 -21.268 1.225 1.00 55.12 116 SER A CA 1
ATOM 896 C C . SER A 1 116 ? 29.910 -20.917 1.417 1.00 55.12 116 SER A C 1
ATOM 898 O O . SER A 1 116 ? 30.674 -21.020 0.455 1.00 55.12 116 SER A O 1
ATOM 900 N N . ASN A 1 117 ? 30.350 -20.520 2.620 1.00 51.88 117 ASN A N 1
ATOM 901 C CA . ASN A 1 117 ? 31.708 -19.986 2.825 1.00 51.88 117 ASN A CA 1
ATOM 902 C C . ASN A 1 117 ? 32.720 -20.960 3.476 1.00 51.88 117 ASN A C 1
ATOM 904 O O . ASN A 1 117 ? 33.919 -20.699 3.429 1.00 51.88 117 ASN A O 1
ATOM 908 N N . ASP A 1 118 ? 32.289 -22.115 3.997 1.00 55.25 118 ASP A N 1
ATOM 909 C CA . ASP A 1 118 ? 33.185 -23.045 4.719 1.00 55.25 118 ASP A CA 1
ATOM 910 C C . ASP A 1 118 ? 33.868 -24.114 3.838 1.00 55.25 118 ASP A C 1
ATOM 912 O O . ASP A 1 118 ? 34.715 -24.872 4.308 1.00 55.25 118 ASP A O 1
ATOM 916 N N . ALA A 1 119 ? 33.576 -24.174 2.535 1.00 56.03 119 ALA A N 1
ATOM 917 C CA . ALA A 1 119 ? 34.084 -25.239 1.657 1.00 56.03 119 ALA A CA 1
ATOM 918 C C . ALA A 1 119 ? 35.380 -24.906 0.879 1.00 56.03 119 ALA A C 1
ATOM 920 O O . ALA A 1 119 ? 35.774 -25.680 0.007 1.00 56.03 119 ALA A O 1
ATOM 921 N N . ARG A 1 120 ? 36.053 -23.769 1.132 1.00 53.50 120 ARG A N 1
ATOM 922 C CA . ARG A 1 120 ? 37.226 -23.333 0.329 1.00 53.50 120 ARG A CA 1
ATOM 923 C C . ARG A 1 120 ? 38.546 -23.153 1.078 1.00 53.50 120 ARG A C 1
ATOM 925 O O . ARG A 1 120 ? 39.523 -22.738 0.460 1.00 53.50 120 ARG A O 1
ATOM 932 N N . THR A 1 121 ? 38.631 -23.553 2.344 1.00 53.91 121 THR A N 1
ATOM 933 C CA . THR A 1 121 ? 39.849 -23.346 3.148 1.00 53.91 121 THR A CA 1
ATOM 934 C C . THR A 1 121 ? 40.432 -24.660 3.665 1.00 53.91 121 THR A C 1
ATOM 936 O O . THR A 1 121 ? 40.587 -24.823 4.867 1.00 53.91 121 THR A O 1
ATOM 939 N N . HIS A 1 122 ? 40.738 -25.614 2.778 1.00 50.25 122 HIS A N 1
ATOM 940 C CA . HIS A 1 122 ? 41.698 -26.701 3.052 1.00 50.25 122 HIS A CA 1
ATOM 941 C C . HIS A 1 122 ? 42.104 -27.427 1.756 1.00 50.25 122 HIS A C 1
ATOM 943 O O . HIS A 1 122 ? 41.666 -28.542 1.494 1.00 50.25 122 HIS A O 1
ATOM 949 N N . ASN A 1 123 ? 42.914 -26.776 0.914 1.00 48.44 123 ASN A N 1
ATOM 950 C CA . ASN A 1 123 ? 43.919 -27.483 0.111 1.00 48.44 123 ASN A CA 1
ATOM 951 C C . ASN A 1 123 ? 44.950 -26.491 -0.458 1.00 48.44 123 ASN A C 1
ATOM 953 O O . ASN A 1 123 ? 44.797 -25.999 -1.576 1.00 48.44 123 ASN A O 1
ATOM 957 N N . GLN A 1 124 ? 45.978 -26.183 0.332 1.00 46.56 124 GLN A N 1
ATOM 958 C CA . GLN A 1 124 ? 47.309 -25.807 -0.151 1.00 46.56 124 GLN A CA 1
ATOM 959 C C . GLN A 1 124 ? 48.346 -26.433 0.771 1.00 46.56 124 GLN A C 1
ATOM 961 O O . GLN A 1 124 ? 48.109 -26.404 2.000 1.00 46.56 124 GLN A O 1
#

Secondary structure (DSSP, 8-state):
-PPP------PPP--------SPPPPP--EEEEEEPPB-TTSSB--EEEEEEE-PPP---SSHHHHHHHHHHH-----EEEEEEEE-HHHHHHHHHHHHHHHHHHHHHHHTTTTTSSTTSSS--

pLDDT: mean 85.05, std 15.1, range [46.56, 98.0]

Foldseek 3Di:
DDDDDPDPPDDDDDDDDDDDDPDDDDDFDDWDKDFDAQDVVRHTFKIKIWTWDWDDDDADDDPVRRVVVVVVVVDTDTGTPDMDIDGPVRVVVVVVVVVVVVVVVVVVVVVPPPPPPPPPPDDD

Radius of gyration: 25.84 Å; chains: 1; bounding box: 78×48×78 Å

Sequence (124 aa):
MTMPEEQPDTSYALELGWRIGDHAARPANQFVVSVGLPTSQGKPDEIYLTIGQAEPPFVTGTPAQMEQQLRALGSLPVETLGRYVFSRDRLQELINVLQRTAEIFDRARGAGDDTSNDARTHNQ